Protein AF-A0A4Y4KLL1-F1 (afdb_monomer_lite)

Structure (mmCIF, N/CA/C/O backbone):
data_AF-A0A4Y4KLL1-F1
#
_entry.id   AF-A0A4Y4KLL1-F1
#
loop_
_atom_site.group_PDB
_atom_site.id
_atom_site.type_symbol
_atom_site.label_atom_id
_atom_site.label_alt_id
_atom_site.label_comp_id
_atom_site.label_asym_id
_atom_site.label_entity_id
_atom_site.label_seq_id
_atom_site.pdbx_PDB_ins_code
_atom_site.Cartn_x
_atom_site.Cartn_y
_atom_site.Cartn_z
_atom_site.occupancy
_atom_site.B_iso_or_equiv
_atom_site.auth_seq_id
_atom_site.auth_comp_id
_atom_site.auth_asym_id
_atom_site.auth_atom_id
_atom_site.pdbx_PDB_model_num
ATOM 1 N N . MET A 1 1 ? -13.018 -19.234 5.045 1.00 45.31 1 MET A N 1
ATOM 2 C CA . MET A 1 1 ? -12.738 -18.194 4.027 1.00 45.31 1 MET A CA 1
ATOM 3 C C . MET A 1 1 ? -13.714 -17.018 4.106 1.00 45.31 1 MET A C 1
ATOM 5 O O . MET A 1 1 ? -13.243 -15.905 4.269 1.00 45.31 1 MET A O 1
ATOM 9 N N . GLY A 1 2 ? -15.041 -17.219 4.081 1.00 49.62 2 GLY A N 1
ATOM 10 C CA . GLY A 1 2 ? -16.010 -16.101 4.094 1.00 49.62 2 GLY A CA 1
ATOM 11 C C . GLY A 1 2 ? -16.032 -15.233 5.365 1.00 49.62 2 GLY A C 1
ATOM 12 O O . GLY A 1 2 ? -16.118 -14.016 5.272 1.00 49.62 2 GLY A O 1
ATOM 13 N N . ALA A 1 3 ? -15.871 -15.828 6.552 1.00 50.03 3 ALA A N 1
ATOM 14 C CA . ALA A 1 3 ? -15.884 -15.086 7.821 1.00 50.03 3 ALA A CA 1
ATOM 15 C C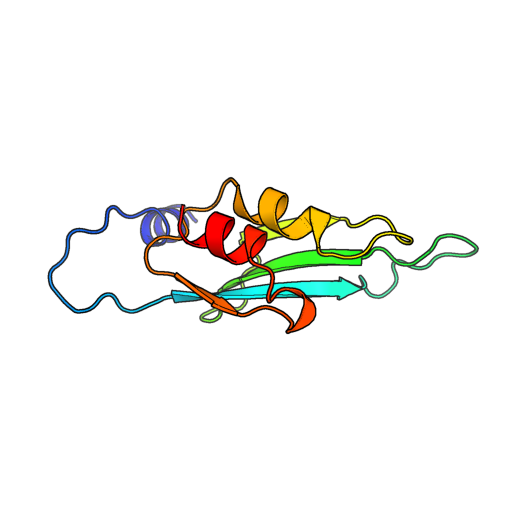 . ALA A 1 3 ? -14.657 -14.175 8.039 1.00 50.03 3 ALA A C 1
ATOM 17 O O . ALA A 1 3 ? -14.719 -13.248 8.840 1.00 50.03 3 ALA A O 1
ATOM 18 N N . TRP A 1 4 ? -13.550 -14.446 7.340 1.00 56.22 4 TRP A N 1
ATOM 19 C CA . TRP A 1 4 ? -12.316 -13.661 7.427 1.00 56.22 4 TRP A CA 1
ATOM 20 C C . TRP A 1 4 ? -12.438 -12.373 6.607 1.00 56.22 4 TRP A C 1
ATOM 22 O O . TRP A 1 4 ? -12.258 -11.287 7.148 1.00 56.22 4 TRP A O 1
ATOM 32 N N . PHE A 1 5 ? -12.894 -12.483 5.351 1.00 55.91 5 PHE A N 1
ATOM 33 C CA . PHE A 1 5 ? -13.244 -11.311 4.541 1.00 55.91 5 PHE A CA 1
ATOM 34 C C . PHE A 1 5 ? -14.328 -10.472 5.224 1.00 55.91 5 PHE A C 1
ATOM 36 O O . PHE A 1 5 ? -14.160 -9.270 5.359 1.00 55.91 5 PHE A O 1
ATOM 43 N N . ALA A 1 6 ? -15.370 -11.114 5.765 1.00 56.88 6 ALA A N 1
ATOM 44 C CA . ALA A 1 6 ? -16.460 -10.434 6.466 1.00 56.88 6 ALA A CA 1
ATOM 45 C C . ALA A 1 6 ? -16.058 -9.761 7.793 1.00 56.88 6 ALA A C 1
ATOM 47 O O . ALA A 1 6 ? -16.845 -8.995 8.342 1.00 56.88 6 ALA A O 1
ATOM 48 N N . ARG A 1 7 ? -14.883 -10.071 8.361 1.00 55.62 7 ARG A N 1
ATOM 49 C CA . ARG A 1 7 ? -14.339 -9.384 9.545 1.00 55.62 7 ARG A CA 1
ATOM 50 C C . ARG A 1 7 ? -13.593 -8.114 9.152 1.00 55.62 7 ARG A C 1
ATOM 52 O O . ARG A 1 7 ? -13.719 -7.115 9.847 1.00 55.62 7 ARG A O 1
ATOM 59 N N . HIS A 1 8 ? -12.867 -8.160 8.041 1.00 57.75 8 HIS A N 1
ATOM 60 C CA . HIS A 1 8 ? -12.084 -7.034 7.529 1.00 57.75 8 HIS A CA 1
ATOM 61 C C . HIS A 1 8 ? -12.858 -6.167 6.522 1.00 57.75 8 HIS A C 1
ATOM 63 O O . HIS A 1 8 ? -12.308 -5.219 5.981 1.00 57.75 8 HIS A O 1
ATOM 69 N N . SER A 1 9 ? -14.138 -6.475 6.289 1.00 58.03 9 SER A N 1
ATOM 70 C CA . SER A 1 9 ? -15.067 -5.695 5.464 1.00 58.03 9 SER A CA 1
ATOM 71 C C . SER A 1 9 ? -16.222 -5.085 6.276 1.00 58.03 9 SER A C 1
ATOM 73 O O . SER A 1 9 ? -17.304 -4.882 5.725 1.00 58.03 9 SER A O 1
ATOM 75 N N . ARG A 1 10 ? -16.075 -4.916 7.600 1.00 49.00 10 ARG A N 1
ATOM 76 C CA . ARG A 1 10 ? -17.181 -4.482 8.475 1.00 49.00 10 ARG A CA 1
ATOM 77 C C . ARG A 1 10 ? -17.379 -2.970 8.468 1.00 49.00 10 ARG A C 1
ATOM 79 O O . ARG A 1 10 ? -16.418 -2.211 8.482 1.00 49.00 10 ARG A O 1
ATOM 86 N N . ASP A 1 11 ? -18.649 -2.575 8.540 1.00 47.72 11 ASP A N 1
ATOM 87 C CA . ASP A 1 11 ? -19.085 -1.209 8.828 1.00 47.72 11 ASP A CA 1
ATOM 88 C C . ASP A 1 11 ? -18.648 -0.784 10.246 1.00 47.72 11 ASP A C 1
ATOM 90 O O . ASP A 1 11 ? -18.820 -1.561 11.195 1.00 47.72 11 ASP A O 1
ATOM 94 N N . PRO A 1 12 ? -18.101 0.431 10.432 1.00 53.28 12 PRO A N 1
ATOM 95 C CA . PRO A 1 12 ? -17.550 0.870 11.706 1.00 53.28 12 PRO A CA 1
ATOM 96 C C . PRO A 1 12 ? -18.654 1.441 12.604 1.00 53.28 12 PRO A C 1
ATOM 98 O O . PRO A 1 12 ? -18.779 2.654 12.751 1.00 53.28 12 PRO A O 1
ATOM 101 N N . VAL A 1 13 ? -19.471 0.585 13.220 1.00 50.09 13 VAL A N 1
ATOM 102 C CA . VAL A 1 13 ? -20.353 1.001 14.325 1.00 50.09 13 VAL A CA 1
ATOM 103 C C . VAL A 1 13 ? -20.345 -0.054 15.430 1.00 50.09 13 VAL A C 1
ATOM 105 O O . VAL A 1 13 ? -21.291 -0.818 15.567 1.00 50.09 13 VAL A O 1
ATOM 108 N N . GLU A 1 14 ? -19.289 -0.078 16.248 1.00 51.75 14 GLU A N 1
ATOM 109 C CA . GLU A 1 14 ? -19.367 -0.552 17.638 1.00 51.75 14 GLU A CA 1
ATOM 110 C C . GLU A 1 14 ? -18.504 0.338 18.549 1.00 51.75 14 GLU A C 1
ATOM 112 O O . GLU A 1 14 ? -17.417 0.788 18.192 1.00 51.75 14 GLU A O 1
ATOM 117 N N . THR A 1 15 ? -19.060 0.663 19.714 1.00 59.09 15 THR A N 1
ATOM 118 C CA . THR A 1 15 ? -18.635 1.724 20.631 1.00 59.09 15 THR A CA 1
ATOM 119 C C . THR A 1 15 ? -17.470 1.292 21.529 1.00 59.09 15 THR A C 1
ATOM 121 O O . THR A 1 15 ? -17.673 0.734 22.604 1.00 59.09 15 THR A O 1
ATOM 124 N N . GLY A 1 16 ? -16.253 1.603 21.089 1.00 55.47 16 GLY A N 1
ATOM 125 C CA . GLY A 1 16 ? -14.979 1.599 21.821 1.00 55.47 16 GLY A CA 1
ATOM 126 C C . GLY A 1 16 ? -13.928 2.317 20.957 1.00 55.47 16 GLY A C 1
ATOM 127 O O . GLY A 1 16 ? -14.200 2.520 19.771 1.00 55.47 16 GLY A O 1
ATOM 128 N N . PRO A 1 17 ? -12.760 2.759 21.477 1.00 56.38 17 PRO A N 1
ATOM 129 C CA . PRO A 1 17 ? -11.703 3.214 20.577 1.00 56.38 17 PRO A CA 1
ATOM 130 C C . PRO A 1 17 ? -11.395 2.051 19.622 1.00 56.38 17 PRO A C 1
ATOM 132 O O . PRO A 1 17 ? -11.185 0.937 20.108 1.00 56.38 17 PRO A O 1
ATOM 135 N N . PRO A 1 18 ? -11.451 2.254 18.294 1.00 60.56 18 PRO A N 1
ATOM 136 C CA . PRO A 1 18 ? -11.280 1.156 17.358 1.00 60.56 18 PRO A CA 1
ATOM 137 C C . PRO A 1 18 ? -9.911 0.523 17.595 1.00 60.56 18 PRO A C 1
ATOM 139 O O . PRO A 1 18 ? -8.898 1.225 17.631 1.00 60.56 18 PRO A O 1
ATOM 142 N N . GLU A 1 19 ? -9.881 -0.795 17.788 1.00 77.31 19 GLU A N 1
ATOM 143 C CA . GLU A 1 19 ? -8.630 -1.540 17.744 1.00 77.31 19 GLU A CA 1
ATOM 144 C C . GLU A 1 19 ? -8.078 -1.390 16.326 1.00 77.31 19 GLU A C 1
ATOM 146 O O . GLU A 1 19 ? -8.658 -1.891 15.361 1.00 77.31 19 GLU A O 1
ATOM 151 N N . LEU A 1 20 ? -7.019 -0.593 16.187 1.00 87.12 20 LEU A N 1
ATOM 152 C CA . LEU A 1 20 ? -6.453 -0.289 14.884 1.00 87.12 20 LEU A CA 1
ATOM 153 C C . LEU A 1 20 ? -5.695 -1.502 14.351 1.00 87.12 20 LEU A C 1
ATOM 155 O O . LEU A 1 20 ? -4.851 -2.079 15.038 1.00 87.12 20 LEU A O 1
ATOM 159 N N . VAL A 1 21 ? -5.955 -1.851 13.095 1.00 90.62 21 VAL A N 1
ATOM 160 C CA . VAL A 1 21 ? -5.303 -2.975 12.423 1.00 90.62 21 VAL A CA 1
ATOM 161 C C . VAL A 1 21 ? -4.050 -2.486 11.702 1.00 90.62 21 VAL A C 1
ATOM 163 O O . VAL A 1 21 ? -4.114 -1.623 10.830 1.00 90.62 21 VAL A O 1
ATOM 166 N N . GLY A 1 22 ? -2.889 -3.046 12.036 1.00 94.00 22 GLY A N 1
ATOM 167 C CA . GLY A 1 22 ? -1.639 -2.716 11.350 1.00 94.00 22 GLY A CA 1
ATOM 168 C C . GLY A 1 22 ? -1.601 -3.259 9.917 1.00 94.00 22 GLY A C 1
ATOM 169 O O . GLY A 1 22 ? -1.826 -4.452 9.695 1.00 94.00 22 GLY A O 1
ATOM 170 N N . LEU A 1 23 ? -1.257 -2.404 8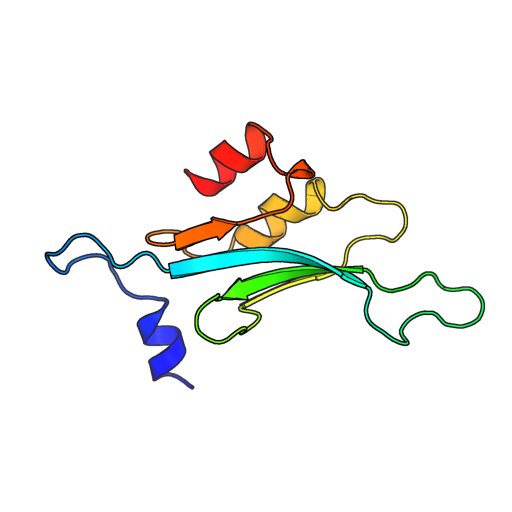.953 1.00 95.12 23 LEU A N 1
ATOM 171 C CA . LEU A 1 23 ? -1.061 -2.745 7.545 1.00 95.12 23 LEU A CA 1
ATOM 172 C C . LEU A 1 23 ? 0.338 -2.306 7.086 1.00 95.12 23 LEU A C 1
ATOM 174 O O . LEU A 1 23 ? 0.631 -1.117 7.004 1.00 95.12 23 LEU A O 1
ATOM 178 N N . VAL A 1 24 ? 1.212 -3.262 6.766 1.00 95.56 24 VAL A N 1
ATOM 179 C CA . VAL A 1 24 ? 2.515 -2.987 6.144 1.00 95.56 24 VAL A CA 1
ATOM 180 C C . VAL A 1 24 ? 2.332 -2.756 4.654 1.00 95.56 24 VAL A C 1
ATOM 182 O O . VAL A 1 24 ? 1.707 -3.584 3.999 1.00 95.56 24 VAL A O 1
ATOM 185 N N . VAL A 1 25 ? 2.950 -1.714 4.108 1.00 95.19 25 VAL A N 1
ATOM 186 C CA . VAL A 1 25 ? 3.204 -1.574 2.672 1.00 95.19 25 VAL A CA 1
ATOM 187 C C . VAL A 1 25 ? 4.709 -1.636 2.442 1.00 95.19 25 VAL A C 1
ATOM 189 O O . VAL A 1 25 ? 5.438 -0.771 2.919 1.00 95.19 25 VAL A O 1
ATOM 192 N N . ASP A 1 26 ? 5.170 -2.684 1.762 1.00 92.44 26 ASP A N 1
ATOM 193 C CA . ASP A 1 26 ? 6.601 -2.978 1.630 1.00 92.44 26 ASP A CA 1
ATOM 194 C C . ASP A 1 26 ? 6.963 -3.605 0.279 1.00 92.44 26 ASP A C 1
ATOM 196 O O . ASP A 1 26 ? 6.208 -4.410 -0.287 1.00 92.44 26 ASP A O 1
ATOM 200 N N . GLY A 1 27 ? 8.140 -3.227 -0.210 1.00 91.31 27 GLY A N 1
ATOM 201 C CA . GLY A 1 27 ? 8.755 -3.693 -1.439 1.00 91.31 27 GLY A CA 1
ATOM 202 C C . GLY A 1 27 ? 9.546 -4.982 -1.245 1.00 91.31 27 GLY A C 1
ATOM 203 O O . GLY A 1 27 ? 10.458 -5.074 -0.429 1.00 91.31 27 GLY A O 1
ATOM 204 N N . LYS A 1 28 ? 9.243 -6.012 -2.036 1.00 90.19 28 LYS A N 1
ATOM 205 C CA . LYS A 1 28 ? 9.874 -7.333 -1.940 1.00 90.19 28 LYS A CA 1
ATOM 206 C C . LYS A 1 28 ? 10.400 -7.804 -3.283 1.00 90.19 28 LYS A C 1
ATOM 208 O O . LYS A 1 28 ? 9.686 -7.840 -4.284 1.00 90.19 28 LYS A O 1
ATOM 213 N N . ALA A 1 29 ? 11.652 -8.253 -3.288 1.00 90.19 29 ALA A N 1
ATOM 214 C CA . ALA A 1 29 ? 12.222 -8.983 -4.412 1.00 90.19 29 ALA A CA 1
ATOM 215 C C . ALA A 1 29 ? 11.852 -10.470 -4.310 1.00 90.19 29 ALA A C 1
ATOM 217 O O . ALA A 1 29 ? 12.162 -11.138 -3.320 1.00 90.19 29 ALA A O 1
ATOM 218 N N . VAL A 1 30 ? 11.219 -11.016 -5.348 1.00 90.94 30 VAL A N 1
ATOM 219 C CA . VAL A 1 30 ? 10.832 -12.431 -5.379 1.00 90.94 30 VAL A CA 1
ATOM 220 C C . VAL A 1 30 ? 12.085 -13.292 -5.504 1.00 90.94 30 VAL A C 1
ATOM 222 O O . VAL A 1 30 ? 12.789 -13.265 -6.521 1.00 90.94 30 VAL A O 1
ATOM 225 N N . ARG A 1 31 ? 12.372 -14.082 -4.467 1.00 90.12 31 ARG A N 1
ATOM 226 C CA . ARG A 1 31 ? 13.534 -14.975 -4.438 1.00 90.12 31 ARG A CA 1
ATOM 227 C C . ARG A 1 31 ? 13.469 -15.973 -5.598 1.00 90.12 31 ARG A C 1
ATOM 229 O O . ARG A 1 31 ? 12.449 -16.612 -5.814 1.00 90.12 31 ARG A O 1
ATOM 236 N N . GLY A 1 32 ? 14.573 -16.103 -6.333 1.00 90.56 32 GLY A N 1
ATOM 237 C CA . GLY A 1 32 ? 14.683 -17.029 -7.468 1.00 90.56 32 GLY A CA 1
ATOM 238 C C . GLY A 1 32 ? 14.072 -16.531 -8.784 1.00 90.56 32 GLY A C 1
ATOM 239 O O . GLY A 1 32 ? 14.183 -17.225 -9.782 1.00 90.56 32 GLY A O 1
ATOM 240 N N . SER A 1 33 ? 13.482 -15.331 -8.825 1.00 90.56 33 SER A N 1
ATOM 241 C CA . SER A 1 33 ? 12.869 -14.784 -10.052 1.00 90.56 33 SER A CA 1
ATOM 242 C C . SER A 1 33 ? 13.863 -14.239 -11.085 1.00 90.56 33 SER A C 1
ATOM 244 O O . SER A 1 33 ? 13.492 -13.967 -12.224 1.00 90.56 33 SER A O 1
ATOM 246 N N . ARG A 1 34 ? 15.124 -14.046 -10.691 1.00 88.44 34 ARG A N 1
ATOM 247 C CA . ARG A 1 34 ? 16.187 -13.586 -11.586 1.00 88.44 34 ARG A CA 1
ATOM 248 C C . ARG A 1 34 ? 16.683 -14.756 -12.430 1.00 88.44 34 ARG A C 1
ATOM 250 O O . ARG A 1 34 ? 17.174 -15.735 -11.877 1.00 88.44 34 ARG A O 1
ATOM 257 N N . ASP A 1 35 ? 16.622 -14.597 -13.746 1.00 87.31 35 ASP A N 1
ATOM 258 C CA . ASP A 1 35 ? 16.970 -15.632 -14.720 1.00 87.31 35 ASP A CA 1
ATOM 259 C C . ASP A 1 35 ? 17.777 -15.032 -15.876 1.00 87.31 35 ASP A C 1
ATOM 261 O O . ASP A 1 35 ? 17.259 -14.152 -16.558 1.00 87.31 35 ASP A O 1
ATOM 265 N N . GLY A 1 36 ? 19.025 -15.490 -16.061 1.00 74.38 36 GLY A N 1
ATOM 266 C CA . GLY A 1 36 ? 19.849 -15.443 -17.289 1.00 74.38 36 GLY A CA 1
ATOM 267 C C . GLY A 1 36 ? 20.040 -14.129 -18.071 1.00 74.38 36 GLY A C 1
ATOM 268 O O . GLY A 1 36 ? 20.786 -14.116 -19.044 1.00 74.38 36 GLY A O 1
ATOM 269 N N . GLY A 1 37 ? 19.383 -13.036 -17.683 1.00 80.56 37 GLY A N 1
ATOM 270 C CA . GLY A 1 37 ? 19.249 -11.793 -18.454 1.00 80.56 37 GLY A CA 1
ATOM 271 C C . GLY A 1 37 ? 18.014 -10.949 -18.091 1.00 80.56 37 GLY A C 1
ATOM 272 O O . GLY A 1 37 ? 17.949 -9.773 -18.441 1.00 80.56 37 GLY A O 1
ATOM 273 N N . LYS A 1 38 ? 17.046 -11.505 -17.350 1.00 83.81 38 LYS A N 1
ATOM 274 C CA . LYS A 1 38 ? 15.901 -10.794 -16.767 1.00 83.81 38 LYS A CA 1
ATOM 275 C C . LYS A 1 38 ? 16.229 -10.323 -15.351 1.00 83.81 38 LYS A C 1
ATOM 277 O O . LYS A 1 38 ? 16.756 -11.077 -14.530 1.00 83.81 38 LYS A O 1
ATOM 282 N N . SER A 1 39 ? 15.889 -9.071 -15.057 1.00 85.69 39 SER A N 1
ATOM 283 C CA . SER A 1 39 ? 15.941 -8.521 -13.701 1.00 85.69 39 SER A CA 1
ATOM 284 C C . SER A 1 39 ? 14.993 -9.274 -12.766 1.00 85.69 39 SER A C 1
ATOM 286 O O . SER A 1 39 ? 13.990 -9.829 -13.215 1.00 85.69 39 SER A O 1
ATOM 288 N N . ALA A 1 40 ? 15.289 -9.253 -11.466 1.00 89.00 40 ALA A N 1
ATOM 289 C CA . ALA A 1 40 ? 14.393 -9.818 -10.463 1.00 89.00 40 ALA A CA 1
ATOM 290 C C . ALA A 1 40 ? 12.999 -9.169 -10.535 1.00 89.00 40 ALA A C 1
ATOM 292 O O . ALA A 1 40 ? 12.859 -7.996 -10.891 1.00 89.00 40 ALA A O 1
ATOM 293 N N . ILE A 1 41 ? 11.972 -9.942 -10.191 1.00 90.56 41 ILE A N 1
ATOM 294 C CA . ILE A 1 41 ? 10.616 -9.427 -10.015 1.00 90.56 41 ILE A CA 1
ATOM 295 C C . ILE A 1 41 ? 10.565 -8.699 -8.673 1.00 90.56 41 ILE A C 1
ATOM 297 O O . ILE A 1 41 ? 10.876 -9.286 -7.634 1.00 90.56 41 ILE A O 1
ATOM 301 N N . HIS A 1 42 ? 10.148 -7.438 -8.716 1.00 91.56 42 HIS A N 1
ATOM 302 C CA . HIS A 1 42 ? 9.882 -6.614 -7.545 1.00 91.56 42 HIS A CA 1
ATOM 303 C C . HIS A 1 42 ? 8.372 -6.461 -7.377 1.00 91.56 42 HIS A C 1
ATOM 305 O O . HIS A 1 42 ? 7.663 -6.167 -8.341 1.00 91.56 42 HIS A O 1
ATOM 311 N N . LEU A 1 43 ? 7.884 -6.697 -6.166 1.00 93.19 43 LEU A N 1
ATOM 312 C CA . LEU A 1 43 ? 6.483 -6.568 -5.790 1.00 93.19 43 LEU A CA 1
ATOM 313 C C . LEU A 1 43 ? 6.361 -5.531 -4.681 1.00 93.19 43 LEU A C 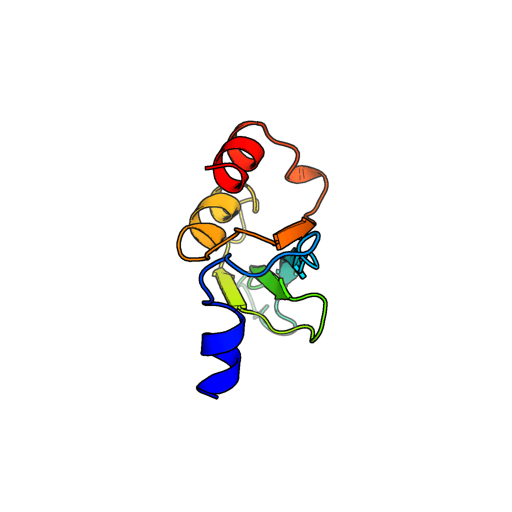1
ATOM 315 O O . LEU A 1 43 ? 7.133 -5.582 -3.735 1.00 93.19 43 LEU A O 1
ATOM 319 N N . LEU A 1 44 ? 5.360 -4.665 -4.752 1.00 94.25 44 LEU A N 1
ATOM 320 C CA . LEU A 1 44 ? 4.870 -3.917 -3.601 1.00 94.25 44 LEU A CA 1
ATOM 321 C C . LEU A 1 44 ? 3.704 -4.698 -3.002 1.00 94.25 44 LEU A C 1
ATOM 323 O O . LEU A 1 44 ? 2.788 -5.072 -3.739 1.00 94.25 44 LEU A 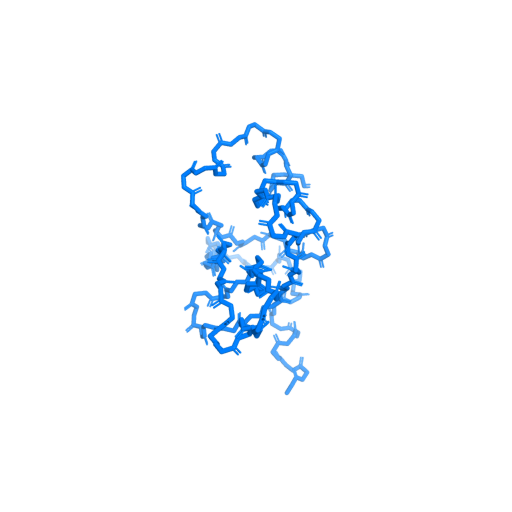O 1
ATOM 327 N N . ALA A 1 45 ? 3.732 -4.966 -1.702 1.00 94.69 45 ALA A N 1
ATOM 328 C CA . ALA A 1 45 ? 2.717 -5.767 -1.027 1.00 94.69 45 ALA A CA 1
ATOM 329 C C . ALA A 1 45 ? 2.111 -5.018 0.160 1.00 94.69 45 ALA A C 1
ATOM 331 O O . ALA A 1 45 ? 2.836 -4.404 0.936 1.00 94.69 45 ALA A O 1
ATOM 332 N N . ALA A 1 46 ? 0.792 -5.136 0.317 1.00 95.25 46 ALA A N 1
ATOM 333 C CA . ALA A 1 46 ? 0.053 -4.729 1.504 1.00 95.25 46 ALA A CA 1
ATOM 334 C C . ALA A 1 46 ? -0.196 -5.965 2.387 1.00 95.25 46 ALA A C 1
ATOM 336 O O . ALA A 1 46 ? -0.799 -6.941 1.925 1.00 95.25 46 ALA A O 1
ATOM 337 N N . VAL A 1 47 ? 0.287 -5.951 3.630 1.00 9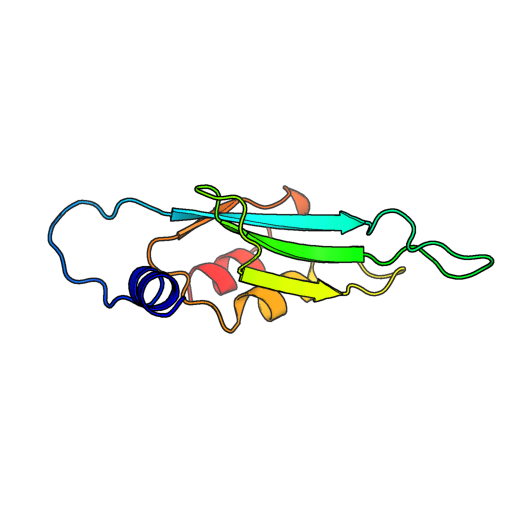5.50 47 VAL A N 1
ATOM 338 C CA . VAL A 1 47 ? 0.337 -7.122 4.520 1.00 95.50 47 VAL A CA 1
ATOM 339 C C . VAL A 1 47 ? -0.227 -6.794 5.896 1.00 95.50 47 VAL A C 1
ATOM 341 O O . VAL A 1 47 ? 0.230 -5.858 6.546 1.00 95.50 47 VAL A O 1
ATOM 344 N N . LEU A 1 48 ? -1.183 -7.586 6.376 1.00 94.06 48 LEU A N 1
ATOM 345 C CA . LEU A 1 48 ? -1.730 -7.428 7.725 1.00 94.06 48 LEU A CA 1
ATOM 346 C C . LEU A 1 48 ? -0.702 -7.836 8.785 1.00 94.06 48 LEU A C 1
ATOM 348 O O . LEU A 1 48 ? -0.107 -8.911 8.696 1.00 94.06 48 LEU A O 1
ATOM 352 N N . HIS A 1 49 ? -0.527 -7.006 9.815 1.00 90.00 49 HIS A N 1
ATOM 353 C CA . HIS A 1 49 ? 0.414 -7.264 10.914 1.00 90.00 49 HIS A CA 1
ATOM 354 C C . HIS A 1 49 ? 0.042 -8.513 11.717 1.00 90.00 49 HIS A C 1
ATOM 356 O O . HIS A 1 49 ? 0.922 -9.293 12.066 1.00 90.00 49 HIS A O 1
ATOM 362 N N . GLU A 1 50 ? -1.253 -8.716 11.976 1.00 87.00 50 GLU A N 1
ATOM 363 C CA . GLU A 1 50 ? -1.766 -9.767 12.869 1.00 87.00 50 GLU A CA 1
ATOM 364 C C . GLU A 1 50 ? -1.342 -11.177 12.435 1.00 87.00 50 GLU A C 1
ATOM 366 O O . GLU A 1 50 ? -0.961 -12.010 13.252 1.00 87.00 50 GLU A O 1
ATOM 371 N N . ASN A 1 51 ? -1.417 -11.451 11.133 1.00 87.75 51 ASN A N 1
ATOM 372 C CA . ASN A 1 51 ? -1.281 -12.802 10.590 1.00 87.75 51 ASN A CA 1
ATOM 373 C C . ASN A 1 51 ? -0.354 -12.878 9.371 1.00 87.75 51 ASN A C 1
ATOM 375 O O . ASN A 1 51 ? -0.273 -13.926 8.734 1.00 87.75 51 ASN A O 1
ATOM 379 N N . GLN A 1 52 ? 0.327 -11.780 9.033 1.00 90.31 52 GLN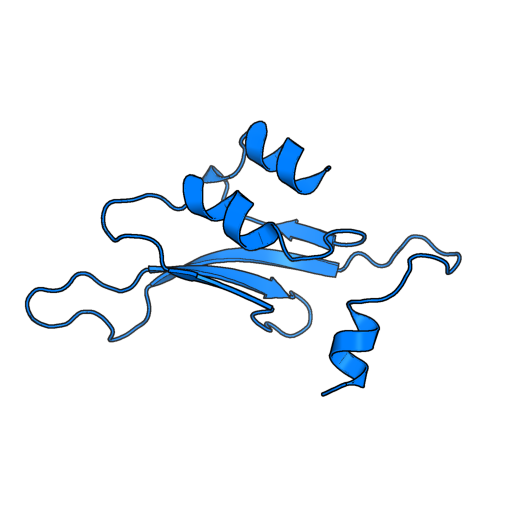 A N 1
ATOM 380 C CA . GLN A 1 52 ? 1.243 -11.682 7.894 1.00 90.31 52 GLN A CA 1
ATOM 381 C C . GLN A 1 52 ? 0.591 -12.016 6.538 1.00 90.31 52 GLN A C 1
ATOM 383 O O . GLN A 1 52 ? 1.277 -12.376 5.578 1.00 90.31 52 GLN A O 1
ATOM 388 N N . THR A 1 53 ? -0.735 -11.880 6.431 1.00 93.62 53 THR A N 1
ATOM 389 C CA . THR A 1 53 ? -1.466 -12.148 5.187 1.00 93.62 53 THR A CA 1
ATOM 390 C C . THR A 1 53 ? -1.284 -11.000 4.208 1.00 93.62 53 THR A C 1
ATOM 392 O O . THR A 1 53 ? -1.570 -9.848 4.532 1.00 93.62 53 THR A O 1
ATOM 395 N N . VAL A 1 54 ? -0.857 -11.323 2.986 1.00 93.75 54 VAL A N 1
ATOM 396 C CA . VAL A 1 54 ? -0.832 -10.382 1.860 1.00 93.75 54 VAL A CA 1
ATOM 397 C C . VAL A 1 54 ? -2.259 -10.196 1.346 1.00 93.75 54 VAL A C 1
ATOM 399 O O . VAL A 1 54 ? -2.862 -11.148 0.853 1.00 93.75 54 VAL A O 1
ATOM 402 N N . ILE A 1 55 ? -2.791 -8.979 1.449 1.00 93.88 55 ILE A N 1
ATOM 403 C CA . ILE A 1 55 ? -4.172 -8.655 1.046 1.00 93.88 55 ILE A CA 1
ATOM 404 C C . ILE A 1 55 ? -4.250 -7.927 -0.297 1.00 93.88 55 ILE A C 1
ATOM 406 O O . ILE A 1 55 ? -5.278 -7.959 -0.966 1.00 93.88 55 ILE A O 1
ATOM 410 N N . SER A 1 56 ? -3.148 -7.304 -0.714 1.00 94.25 56 SER A N 1
ATOM 411 C CA . SER A 1 56 ? -2.977 -6.697 -2.033 1.00 94.25 56 SER A CA 1
ATOM 412 C C . SER A 1 56 ? -1.505 -6.769 -2.421 1.00 94.25 56 SER A C 1
ATOM 414 O O . SER A 1 56 ? -0.626 -6.702 -1.561 1.00 94.25 56 SER A O 1
ATOM 416 N N . GLN A 1 57 ? -1.219 -6.919 -3.710 1.00 94.38 57 GLN A N 1
ATOM 417 C CA . GLN A 1 57 ? 0.145 -6.865 -4.227 1.00 94.38 57 GLN A CA 1
ATOM 418 C C . GLN A 1 57 ? 0.166 -6.372 -5.670 1.00 94.38 57 GLN A C 1
ATOM 420 O O . GLN A 1 57 ? -0.755 -6.641 -6.445 1.00 94.38 57 GLN A O 1
ATOM 425 N N . ARG A 1 58 ? 1.241 -5.681 -6.052 1.00 92.75 58 ARG A N 1
ATOM 426 C CA . ARG A 1 58 ? 1.466 -5.200 -7.418 1.00 92.75 58 ARG A CA 1
ATOM 427 C C . ARG A 1 58 ? 2.916 -5.381 -7.821 1.00 92.75 58 ARG A C 1
ATOM 429 O O . ARG A 1 58 ? 3.817 -5.086 -7.048 1.00 92.75 58 ARG A O 1
ATOM 436 N N . GLN A 1 59 ? 3.145 -5.822 -9.053 1.00 91.56 59 GLN A N 1
ATOM 437 C CA . GLN A 1 59 ? 4.488 -5.853 -9.617 1.00 91.56 59 GLN A CA 1
ATOM 438 C C . GLN A 1 59 ? 4.945 -4.445 -10.008 1.00 91.56 59 GLN A C 1
ATOM 440 O O . GLN A 1 59 ? 4.205 -3.707 -10.659 1.00 91.56 59 GLN A O 1
ATOM 445 N N . ILE A 1 60 ? 6.180 -4.106 -9.645 1.00 88.50 60 ILE A N 1
ATOM 446 C CA . ILE A 1 60 ? 6.859 -2.866 -10.022 1.00 88.50 60 ILE A CA 1
ATOM 447 C C . ILE A 1 60 ? 7.841 -3.173 -11.156 1.00 88.50 60 ILE A C 1
ATOM 449 O O . ILE A 1 60 ? 8.498 -4.220 -11.181 1.00 88.50 60 ILE A O 1
ATOM 453 N N . ALA A 1 61 ? 7.933 -2.269 -12.131 1.00 79.44 61 ALA A N 1
ATOM 454 C CA . ALA A 1 61 ? 8.907 -2.395 -13.208 1.00 79.44 61 ALA A CA 1
ATOM 455 C C . ALA A 1 61 ? 10.335 -2.262 -12.654 1.00 79.44 61 ALA A C 1
ATOM 457 O O . ALA A 1 61 ? 10.612 -1.380 -11.853 1.00 79.44 61 ALA A O 1
ATOM 458 N N . ALA A 1 62 ? 11.274 -3.076 -13.135 1.00 67.56 62 ALA A N 1
ATOM 459 C CA . ALA A 1 62 ? 12.618 -3.179 -12.553 1.00 67.56 62 ALA A CA 1
ATOM 460 C C . ALA A 1 62 ? 13.490 -1.905 -12.613 1.00 67.56 62 ALA A C 1
ATOM 462 O O . ALA A 1 62 ? 14.538 -1.856 -11.979 1.00 67.56 62 ALA A O 1
ATOM 463 N N . LYS A 1 63 ? 13.092 -0.889 -13.388 1.00 64.38 63 LYS A N 1
ATOM 464 C CA . LYS A 1 63 ? 13.746 0.435 -13.446 1.00 64.38 63 LYS A CA 1
ATOM 465 C C . LYS A 1 63 ? 12.909 1.547 -12.803 1.00 64.38 63 LYS A C 1
ATOM 467 O O . LYS A 1 63 ? 13.236 2.719 -12.952 1.00 64.38 63 LYS A O 1
ATOM 472 N N . SER A 1 64 ? 11.801 1.190 -12.164 1.00 69.81 64 SER A N 1
ATOM 473 C CA . SER A 1 64 ? 10.878 2.109 -11.509 1.00 69.81 64 SER A CA 1
ATOM 474 C C . SER A 1 64 ? 11.004 1.959 -9.994 1.00 69.81 64 SER A C 1
ATOM 476 O O . SER A 1 64 ? 11.389 0.900 -9.502 1.00 69.81 64 SER A O 1
ATOM 478 N N . ASN A 1 65 ? 10.721 3.034 -9.266 1.00 74.31 65 ASN A N 1
ATOM 479 C CA . ASN A 1 65 ? 10.613 3.017 -7.814 1.00 74.31 65 ASN A CA 1
ATOM 480 C C . ASN A 1 65 ? 9.167 2.706 -7.394 1.00 74.31 65 ASN A C 1
ATOM 482 O O . ASN A 1 65 ? 8.255 2.638 -8.213 1.00 74.31 65 ASN A O 1
ATOM 486 N N . GLU A 1 66 ? 8.960 2.486 -6.102 1.00 84.81 66 GLU A N 1
ATOM 487 C CA . GLU A 1 66 ? 7.694 1.970 -5.557 1.00 84.81 66 GLU A CA 1
ATOM 488 C C . GLU A 1 66 ? 6.626 3.062 -5.396 1.00 84.81 66 GLU A C 1
ATOM 490 O O . GLU A 1 66 ? 5.440 2.776 -5.249 1.00 84.81 66 GLU A O 1
ATOM 495 N N . ILE A 1 67 ? 7.054 4.325 -5.484 1.00 87.00 67 ILE A N 1
ATOM 496 C CA . ILE A 1 67 ? 6.250 5.528 -5.259 1.00 87.00 67 ILE A CA 1
ATOM 497 C C . ILE A 1 67 ? 4.989 5.549 -6.145 1.00 87.00 67 ILE A C 1
ATOM 499 O O . ILE A 1 67 ? 3.890 5.604 -5.598 1.00 87.00 67 ILE A O 1
ATOM 503 N N . PRO A 1 68 ? 5.066 5.380 -7.483 1.00 87.19 68 PRO A N 1
ATOM 504 C CA . PRO A 1 68 ? 3.877 5.409 -8.336 1.00 87.19 68 PRO A CA 1
ATOM 505 C C . PRO A 1 68 ? 2.972 4.185 -8.150 1.00 87.19 68 PRO A C 1
ATOM 507 O O . PRO A 1 68 ? 1.835 4.183 -8.615 1.00 87.19 68 PRO A O 1
ATOM 510 N N . ALA A 1 69 ? 3.474 3.117 -7.521 1.00 90.75 69 ALA A N 1
ATOM 511 C CA . ALA A 1 69 ? 2.719 1.895 -7.273 1.00 90.75 69 ALA A CA 1
ATOM 512 C C . ALA A 1 69 ? 1.952 1.927 -5.942 1.00 90.75 69 ALA A C 1
ATOM 514 O O . ALA A 1 69 ? 1.068 1.089 -5.757 1.00 90.75 69 ALA A O 1
ATOM 515 N N . PHE A 1 70 ? 2.243 2.892 -5.060 1.00 92.50 70 PHE A N 1
ATOM 516 C CA . PHE A 1 70 ? 1.643 3.009 -3.732 1.00 92.50 70 PHE A CA 1
ATOM 517 C C . PHE A 1 70 ? 0.131 3.257 -3.788 1.00 92.50 70 PHE A C 1
ATOM 519 O O . PHE A 1 70 ? -0.646 2.413 -3.347 1.00 92.50 70 PHE A O 1
ATOM 526 N N . ALA A 1 71 ? -0.310 4.364 -4.389 1.00 92.06 71 ALA A N 1
ATOM 527 C CA . ALA A 1 71 ? -1.739 4.670 -4.481 1.00 92.06 71 ALA A CA 1
ATOM 528 C C . ALA A 1 71 ? -2.535 3.574 -5.223 1.00 92.06 71 ALA A C 1
ATOM 530 O O . ALA A 1 71 ? -3.524 3.075 -4.681 1.00 92.06 71 ALA A O 1
ATOM 531 N N . PRO A 1 72 ? -2.068 3.065 -6.382 1.00 92.69 72 PRO A N 1
ATOM 532 C CA . PRO A 1 72 ? -2.775 1.998 -7.080 1.00 92.69 72 PRO A CA 1
ATOM 533 C C . PRO A 1 72 ? -2.804 0.644 -6.341 1.00 92.69 72 PRO A C 1
ATOM 535 O O . PRO A 1 72 ? -3.570 -0.241 -6.730 1.00 92.69 72 PRO A O 1
ATOM 538 N N . LEU A 1 73 ? -1.946 0.414 -5.339 1.00 93.38 73 LEU A N 1
ATOM 539 C CA . LEU A 1 73 ? -2.001 -0.775 -4.474 1.00 93.38 73 LEU A CA 1
ATOM 540 C C . LEU A 1 73 ? -3.178 -0.702 -3.494 1.00 93.38 73 LEU A C 1
ATOM 542 O O . LEU A 1 73 ? -3.790 -1.736 -3.208 1.00 93.38 73 LEU A O 1
ATOM 546 N N . LEU A 1 74 ? -3.460 0.502 -2.990 1.00 92.88 74 LEU A N 1
ATOM 547 C CA . LEU A 1 74 ? -4.422 0.767 -1.922 1.00 92.88 74 LEU A CA 1
ATOM 548 C C . LEU A 1 74 ? -5.824 1.126 -2.428 1.00 92.88 74 LEU A C 1
ATOM 550 O O . LEU A 1 74 ? -6.779 0.954 -1.686 1.00 92.88 74 LEU A O 1
ATOM 554 N N . GLU A 1 75 ? -5.961 1.540 -3.690 1.00 89.88 75 GLU A N 1
ATOM 555 C CA . GLU A 1 75 ? -7.207 2.022 -4.320 1.00 89.88 75 GLU A CA 1
ATOM 556 C C . GLU A 1 75 ? -8.458 1.153 -4.067 1.00 89.88 75 GLU A C 1
ATOM 558 O O . GLU A 1 75 ? -9.577 1.656 -4.058 1.00 89.88 75 GLU A O 1
ATOM 563 N N . ARG A 1 76 ? -8.293 -0.164 -3.879 1.00 84.19 76 ARG A N 1
ATOM 564 C CA . ARG A 1 76 ? -9.405 -1.114 -3.681 1.00 84.19 76 ARG A CA 1
ATOM 565 C C . ARG A 1 76 ? -9.550 -1.629 -2.247 1.00 84.19 76 ARG A C 1
ATOM 567 O O . ARG A 1 76 ? -10.315 -2.567 -2.028 1.00 84.19 76 ARG A O 1
ATOM 574 N N . LEU A 1 77 ? -8.790 -1.087 -1.300 1.00 89.38 77 LEU A N 1
ATOM 575 C CA . LEU A 1 77 ? -8.813 -1.498 0.100 1.00 89.38 77 LEU A CA 1
ATOM 576 C C . LEU A 1 77 ? -9.622 -0.497 0.926 1.00 89.38 77 LEU A C 1
ATOM 578 O O . LEU A 1 77 ? -9.490 0.708 0.746 1.00 89.38 77 LEU A O 1
ATOM 582 N N . ASP A 1 78 ? -10.430 -0.998 1.859 1.00 89.38 78 ASP A N 1
ATOM 583 C CA . ASP A 1 78 ? -11.016 -0.153 2.898 1.00 89.38 78 ASP A CA 1
ATOM 584 C C . ASP A 1 78 ? -9.965 0.092 3.984 1.00 89.38 78 ASP A C 1
ATOM 586 O O . ASP A 1 78 ? -9.627 -0.809 4.752 1.00 89.38 78 ASP A O 1
ATOM 590 N N . LEU A 1 79 ? -9.406 1.302 4.007 1.00 89.69 79 LEU A N 1
ATOM 591 C CA . LEU A 1 79 ? -8.328 1.676 4.923 1.00 89.69 79 LEU A CA 1
ATOM 592 C C . LEU A 1 79 ? -8.843 2.168 6.282 1.00 89.69 79 LEU A C 1
ATOM 594 O O . LEU A 1 79 ? -8.049 2.386 7.199 1.00 89.69 79 LEU A O 1
ATOM 598 N N . ARG A 1 80 ? -10.162 2.314 6.464 1.00 89.12 80 ARG A N 1
ATOM 599 C CA . ARG A 1 80 ? -10.737 2.761 7.740 1.00 89.12 80 ARG A CA 1
ATOM 600 C C . ARG A 1 80 ? -10.361 1.782 8.850 1.00 89.12 80 ARG A C 1
ATOM 602 O O . ARG A 1 80 ? -10.415 0.568 8.675 1.00 89.12 80 ARG A O 1
ATOM 609 N N . GLY A 1 81 ? -9.941 2.319 9.994 1.00 88.56 81 GLY A N 1
ATOM 610 C CA . GLY A 1 81 ? -9.491 1.511 11.130 1.00 88.56 81 GLY A CA 1
ATOM 611 C C . GLY A 1 81 ? -8.122 0.843 10.945 1.00 88.56 81 GLY A C 1
ATOM 612 O O . GLY A 1 81 ? -7.748 0.032 11.789 1.00 88.56 81 GLY A O 1
ATOM 613 N N . HIS A 1 82 ? -7.360 1.180 9.897 1.00 91.69 82 HIS A N 1
ATOM 614 C CA . HIS A 1 82 ? -6.002 0.672 9.707 1.00 91.69 82 HIS A CA 1
ATOM 615 C C . HIS A 1 82 ? -4.931 1.697 10.101 1.00 91.69 82 HIS A C 1
ATOM 617 O O . HIS A 1 82 ? -5.073 2.897 9.876 1.00 91.69 82 HIS A O 1
ATOM 623 N N . VAL A 1 83 ? -3.818 1.205 10.647 1.00 93.31 83 VAL A N 1
ATOM 624 C CA . VAL A 1 83 ? -2.562 1.956 10.786 1.00 93.31 83 VAL A CA 1
ATOM 625 C C . VAL A 1 83 ? -1.610 1.469 9.713 1.00 93.31 83 VAL A C 1
ATOM 627 O O . VAL A 1 83 ? -1.198 0.310 9.722 1.00 93.31 83 VAL A O 1
ATOM 630 N N . ILE A 1 84 ? -1.253 2.358 8.790 1.00 93.81 84 ILE A N 1
ATOM 631 C CA . ILE A 1 84 ? -0.359 2.021 7.685 1.00 93.81 84 ILE A CA 1
ATOM 632 C C . ILE A 1 84 ? 1.086 2.288 8.091 1.00 93.81 84 ILE A C 1
ATOM 634 O O . ILE A 1 84 ? 1.441 3.386 8.513 1.00 93.81 84 ILE A O 1
ATOM 638 N N . THR A 1 85 ? 1.929 1.275 7.924 1.00 94.44 85 THR A N 1
ATOM 639 C CA . THR A 1 85 ? 3.380 1.370 8.090 1.00 94.44 85 THR A CA 1
ATOM 640 C C . THR A 1 85 ? 4.038 1.120 6.743 1.00 94.44 85 THR A C 1
ATOM 642 O O . THR A 1 85 ? 3.789 0.081 6.133 1.00 94.44 85 THR A O 1
ATOM 645 N N . ALA A 1 86 ? 4.885 2.032 6.288 1.00 93.50 86 ALA A N 1
ATOM 646 C CA . ALA A 1 86 ? 5.607 1.907 5.027 1.00 93.50 86 ALA A CA 1
ATOM 647 C C . ALA A 1 86 ? 7.048 2.404 5.194 1.00 93.50 86 ALA A C 1
ATOM 649 O O . ALA A 1 86 ? 7.374 3.028 6.207 1.00 93.50 86 ALA A O 1
ATOM 650 N N . ASP A 1 87 ? 7.899 2.132 4.204 1.00 89.38 87 ASP A N 1
ATOM 651 C CA . ASP A 1 87 ? 9.254 2.690 4.154 1.00 89.38 87 ASP A CA 1
ATOM 652 C C . ASP A 1 87 ? 9.221 4.228 4.246 1.00 89.38 87 ASP A C 1
ATOM 654 O O . ASP A 1 87 ? 8.295 4.881 3.754 1.00 89.38 87 ASP A O 1
ATOM 658 N N . ALA A 1 88 ? 10.256 4.818 4.848 1.00 89.75 88 ALA A N 1
ATOM 659 C CA . ALA A 1 88 ? 10.424 6.263 4.947 1.00 89.75 88 ALA A CA 1
ATOM 660 C C . ALA A 1 88 ? 10.357 6.975 3.583 1.00 89.75 88 ALA A C 1
ATOM 662 O O . ALA A 1 88 ? 9.892 8.106 3.511 1.00 89.75 88 ALA A O 1
ATOM 663 N N . MET A 1 89 ? 10.734 6.322 2.479 1.00 89.50 89 MET A N 1
ATOM 664 C CA . MET A 1 89 ? 10.561 6.858 1.121 1.00 89.50 89 MET A CA 1
ATOM 665 C C . MET A 1 89 ? 9.102 7.209 0.772 1.00 89.50 89 MET A C 1
ATOM 667 O O . MET A 1 89 ? 8.860 7.993 -0.152 1.00 89.50 89 MET A O 1
ATOM 671 N N . HIS A 1 90 ? 8.122 6.658 1.493 1.00 90.31 90 HIS A N 1
ATOM 672 C CA . HIS A 1 90 ? 6.704 6.951 1.311 1.00 90.31 90 HIS A CA 1
ATOM 673 C C . HIS A 1 90 ? 6.200 8.166 2.099 1.00 90.31 90 HIS A C 1
ATOM 675 O O . HIS A 1 90 ? 5.018 8.478 1.958 1.00 90.31 90 HIS A O 1
ATOM 681 N N . THR A 1 91 ? 7.038 8.890 2.856 1.00 92.12 91 THR A N 1
ATOM 682 C CA . THR A 1 91 ? 6.647 10.161 3.499 1.00 92.12 91 THR A CA 1
ATOM 683 C C . THR A 1 91 ? 6.471 11.273 2.458 1.00 92.12 91 THR A C 1
ATOM 685 O O . THR A 1 91 ? 7.318 12.152 2.302 1.00 92.12 91 THR A O 1
ATOM 688 N N . GLN A 1 92 ? 5.376 11.200 1.706 1.00 91.81 92 GLN A N 1
ATOM 689 C CA . GLN A 1 92 ? 5.008 12.104 0.621 1.00 91.81 92 GLN A CA 1
ATOM 690 C C . GLN A 1 92 ? 3.597 12.626 0.865 1.00 91.81 92 GLN A C 1
ATOM 692 O O . GLN A 1 92 ? 2.734 11.872 1.318 1.00 91.81 92 GLN A O 1
ATOM 697 N N . THR A 1 93 ? 3.360 13.898 0.551 1.00 93.19 93 THR A N 1
ATOM 698 C CA . THR A 1 93 ? 2.057 14.544 0.756 1.00 93.19 93 THR A CA 1
ATOM 699 C C . THR A 1 93 ? 0.947 13.793 0.024 1.00 93.19 93 THR A C 1
ATOM 701 O O . THR A 1 93 ? -0.027 13.398 0.655 1.00 93.19 93 THR A O 1
ATOM 704 N N . ASP A 1 94 ? 1.158 13.464 -1.251 1.00 92.31 94 ASP A N 1
ATOM 705 C CA . ASP A 1 94 ? 0.190 12.739 -2.082 1.00 92.31 94 ASP A CA 1
ATOM 706 C C . ASP A 1 94 ? -0.166 11.356 -1.502 1.00 92.31 94 ASP A C 1
ATOM 708 O O . ASP A 1 94 ? -1.303 10.898 -1.600 1.00 92.31 94 ASP A O 1
ATOM 712 N N . HIS A 1 95 ? 0.786 10.676 -0.849 1.00 92.75 95 HIS A N 1
ATOM 713 C CA . HIS A 1 95 ? 0.503 9.410 -0.168 1.00 92.75 95 HIS A CA 1
ATOM 714 C C . HIS A 1 95 ? -0.342 9.622 1.089 1.00 92.75 95 HIS A C 1
ATOM 716 O O . HIS A 1 95 ? -1.246 8.835 1.350 1.00 92.75 95 HIS A O 1
ATOM 722 N N . ALA A 1 96 ? -0.067 10.669 1.870 1.00 91.50 96 ALA A N 1
ATOM 723 C CA . ALA A 1 96 ? -0.869 10.991 3.046 1.00 91.50 96 ALA A CA 1
ATOM 724 C C . ALA A 1 96 ? -2.312 11.347 2.654 1.00 91.50 96 ALA A C 1
ATOM 726 O O . ALA A 1 96 ? -3.256 10.879 3.292 1.00 91.50 96 ALA A O 1
ATOM 727 N N . GLU A 1 97 ? -2.489 12.102 1.570 1.00 91.44 97 GLU A N 1
ATOM 728 C CA . GLU A 1 97 ? -3.801 12.398 0.988 1.00 91.44 97 GLU A CA 1
ATOM 729 C C . GLU A 1 97 ? -4.512 11.111 0.558 1.00 91.44 97 GLU A C 1
ATOM 731 O O . GLU A 1 97 ? -5.654 10.886 0.942 1.00 91.44 97 GLU A O 1
ATOM 736 N N . GLN A 1 98 ? -3.815 10.201 -0.128 1.00 90.00 98 GLN A N 1
ATOM 737 C CA . GLN A 1 98 ? -4.378 8.917 -0.554 1.00 90.00 98 GLN A CA 1
ATOM 738 C C . GLN A 1 98 ? -4.854 8.027 0.608 1.00 90.00 98 GLN A C 1
ATOM 740 O O . GLN A 1 98 ? -5.781 7.241 0.428 1.00 90.00 98 GLN A O 1
ATOM 745 N N . ILE A 1 99 ? -4.191 8.089 1.766 1.00 89.88 99 ILE A N 1
ATOM 746 C CA . ILE A 1 99 ? -4.519 7.271 2.947 1.00 89.88 99 ILE A CA 1
ATOM 747 C C . ILE A 1 99 ? -5.638 7.905 3.785 1.00 89.88 99 ILE A C 1
ATOM 749 O O . ILE A 1 99 ? -6.334 7.201 4.513 1.00 89.88 99 ILE A O 1
ATOM 753 N N . SER A 1 100 ? -5.773 9.230 3.726 1.00 86.12 100 SER A N 1
ATOM 754 C CA . SER A 1 100 ? -6.767 9.984 4.498 1.00 86.12 100 SER A CA 1
ATOM 755 C C . SER A 1 100 ? -8.070 10.255 3.742 1.00 86.12 100 SER A C 1
ATOM 757 O O . SER A 1 100 ? -9.038 10.678 4.377 1.00 86.12 100 SER A O 1
ATOM 759 N N . ALA A 1 101 ? -8.086 10.015 2.426 1.00 70.38 101 ALA A N 1
ATOM 760 C CA . ALA A 1 101 ? -9.267 10.058 1.563 1.00 70.38 101 ALA A CA 1
ATOM 761 C C . ALA A 1 101 ? -10.248 8.912 1.854 1.00 70.38 101 ALA A C 1
ATOM 763 O O . ALA A 1 101 ? -11.468 9.198 1.872 1.00 70.38 101 ALA A O 1
#

Sequence (101 aa):
MGAWFARHSRDPVETGPPELVGLVVDGKAVRGSRDGGKSAIHLLAAVLHENQTVISQRQIAAKSNEIPAFAPLLERLDLRGHVITADAMHTQTDHAEQISA

Radius of gyration: 15.49 Å; chains: 1; bounding box: 40×33×40 Å

Foldseek 3Di:
DVVVVVVQVDDPDDDDDQQAWEKEFEKDFDPPQDDDPDDTWIKTFIATPVPRDTPFMDTDDPVDDCAVVQLVRCVPHDLPRYDYDYPPVNPDPVNVVSNVD

pLDDT: mean 82.79, std 14.79, range [45.31, 95.56]

Secondary structure (DSSP, 8-state):
-HHHHHHHT--S-SSSS--PEEEEEEEEE-TT--BTTBPPPEEEEEEETTT--EEEEEEEPTTS-SHHHHHHHHTTS--TTEEEEE-GGG--HHHHHHHH-